Protein AF-A0A2V8ATS9-F1 (afdb_monomer_lite)

pLDDT: mean 71.55, std 18.07, range [47.94, 98.19]

Secondary structure (DSSP, 8-state):
--HHHHHHHHHHHHHHHHHHHHHHHHHHHHHHHS--------S-S-PPBTTBPPTT-TT-PPPTTSTTT--

Radius of gyration: 25.37 Å; chains: 1; bounding box: 56×33×63 Å

Sequence (71 aa):
MSELGLGILVAIVLMVALWVPYLVKEIRRGKATLGPRTPVGTGDAHPGRRGDPAPGQPDAQADPYEPRTMR

Foldseek 3Di:
DDPVVVVVVVVVVVVCVVVVVVVVVVVVVVCVVVDPPPPPDPDDPCQAEDVGGDVPGPCRDHDCPDPVNVD

Structure (mmCIF, N/CA/C/O backbone):
data_AF-A0A2V8ATS9-F1
#
_entry.id   AF-A0A2V8ATS9-F1
#
loop_
_atom_site.group_PDB
_atom_site.id
_atom_site.type_symbol
_atom_site.label_atom_id
_atom_site.label_alt_id
_atom_site.label_comp_id
_atom_site.label_asym_id
_atom_site.label_entity_id
_atom_site.label_seq_id
_atom_site.pdbx_PDB_ins_code
_atom_site.Cartn_x
_atom_site.Cartn_y
_atom_site.Cartn_z
_atom_site.occupancy
_atom_site.B_iso_or_equiv
_atom_site.auth_seq_id
_atom_site.auth_comp_id
_atom_site.auth_asym_id
_atom_site.auth_atom_id
_atom_site.pdbx_PDB_model_num
ATOM 1 N N . MET A 1 1 ? 11.361 0.494 -26.462 1.00 65.44 1 MET A N 1
ATOM 2 C CA . MET A 1 1 ? 11.673 0.524 -25.015 1.00 65.44 1 MET A CA 1
ATOM 3 C C . MET A 1 1 ? 13.184 0.475 -24.888 1.00 65.44 1 MET A C 1
ATOM 5 O O . MET A 1 1 ? 13.768 -0.429 -25.466 1.00 65.44 1 MET A O 1
ATOM 9 N N . SER A 1 2 ? 13.816 1.460 -24.247 1.00 93.00 2 SER A N 1
ATOM 10 C CA . SER A 1 2 ? 15.264 1.427 -23.998 1.00 93.00 2 SER A CA 1
ATOM 11 C C . SER A 1 2 ? 15.594 0.421 -22.890 1.00 93.00 2 SER A C 1
ATOM 13 O O . SER A 1 2 ? 14.757 0.176 -22.021 1.00 93.00 2 SER A O 1
ATOM 15 N N . GLU A 1 3 ? 16.804 -0.140 -22.896 1.00 91.06 3 GLU A N 1
ATOM 16 C CA . GLU A 1 3 ? 17.290 -1.057 -21.847 1.00 91.06 3 GLU A CA 1
ATOM 17 C C . GLU A 1 3 ? 17.202 -0.417 -20.455 1.00 91.06 3 GLU A C 1
ATOM 19 O O . GLU A 1 3 ? 16.741 -1.040 -19.502 1.00 91.06 3 GLU A O 1
ATOM 24 N N . LEU A 1 4 ? 17.528 0.876 -20.368 1.00 93.06 4 LEU A N 1
ATOM 25 C CA . LEU A 1 4 ? 17.361 1.683 -19.161 1.00 93.06 4 LEU A CA 1
ATOM 26 C C . LEU A 1 4 ? 15.886 1.792 -18.743 1.00 93.06 4 LEU A C 1
ATOM 28 O O . LEU A 1 4 ? 15.568 1.638 -17.567 1.00 93.06 4 LEU A O 1
ATOM 32 N N . GLY A 1 5 ? 14.972 2.006 -19.694 1.00 95.88 5 GLY A N 1
ATOM 33 C CA . GLY A 1 5 ? 13.534 2.050 -19.417 1.00 95.88 5 GLY A CA 1
ATOM 34 C C . GLY A 1 5 ? 12.986 0.710 -18.920 1.00 95.88 5 GLY A C 1
ATOM 35 O O . GLY A 1 5 ? 12.174 0.682 -17.997 1.00 95.88 5 GLY A O 1
ATOM 36 N N . LEU A 1 6 ? 13.469 -0.403 -19.480 1.00 96.56 6 LEU A N 1
ATOM 37 C CA . LEU A 1 6 ? 13.107 -1.748 -19.033 1.00 96.56 6 LEU A CA 1
ATOM 38 C C . LEU A 1 6 ? 13.669 -2.040 -17.634 1.00 96.56 6 LEU A C 1
ATOM 40 O O . LEU A 1 6 ? 12.942 -2.552 -16.786 1.00 96.56 6 LEU A O 1
ATOM 44 N N . GLY A 1 7 ? 14.914 -1.642 -17.360 1.00 96.50 7 GLY A N 1
ATOM 45 C CA . GLY A 1 7 ? 15.523 -1.761 -16.035 1.00 96.50 7 GLY A CA 1
ATOM 46 C C . GLY A 1 7 ? 14.763 -0.982 -14.958 1.00 96.50 7 GLY A C 1
ATOM 47 O O . GLY A 1 7 ? 14.461 -1.535 -13.901 1.00 96.50 7 GLY A O 1
ATOM 48 N N . ILE A 1 8 ? 14.377 0.268 -15.243 1.00 97.38 8 ILE A N 1
ATOM 49 C CA . ILE A 1 8 ? 13.572 1.089 -14.323 1.00 97.38 8 ILE A CA 1
ATOM 50 C C . ILE A 1 8 ? 12.207 0.447 -14.071 1.00 97.38 8 ILE A C 1
ATOM 52 O O . ILE A 1 8 ? 11.775 0.356 -12.922 1.00 97.38 8 ILE A O 1
ATOM 56 N N . LEU A 1 9 ? 11.536 -0.026 -15.125 1.00 97.38 9 LEU A N 1
ATOM 57 C CA . LEU A 1 9 ? 10.236 -0.678 -14.993 1.00 97.38 9 LEU A CA 1
ATOM 58 C C . LEU A 1 9 ? 10.324 -1.904 -14.076 1.00 97.38 9 LEU A C 1
ATOM 60 O O . LEU A 1 9 ? 9.531 -2.032 -13.143 1.00 97.38 9 LEU A O 1
ATOM 64 N N . VAL A 1 10 ? 11.309 -2.776 -14.306 1.00 97.38 10 VAL A N 1
ATOM 65 C CA . VAL A 1 10 ? 11.529 -3.973 -13.483 1.00 97.38 10 VAL A CA 1
ATOM 66 C C . VAL A 1 10 ? 11.834 -3.590 -12.034 1.00 97.38 10 VAL A C 1
ATOM 68 O O . VAL A 1 10 ? 11.247 -4.168 -11.120 1.00 97.38 10 VAL A O 1
ATOM 71 N N . ALA A 1 11 ? 12.685 -2.587 -11.805 1.00 97.44 11 ALA A N 1
ATOM 72 C CA . ALA A 1 11 ? 13.016 -2.119 -10.461 1.00 97.44 11 ALA A CA 1
ATOM 73 C C . ALA A 1 11 ? 11.779 -1.613 -9.696 1.00 97.44 11 ALA A C 1
ATOM 75 O O . ALA A 1 11 ? 11.580 -1.987 -8.539 1.00 97.44 11 ALA A O 1
ATOM 76 N N . ILE A 1 12 ? 10.913 -0.823 -10.344 1.00 97.94 12 ILE A N 1
ATOM 77 C CA . ILE A 1 12 ? 9.665 -0.330 -9.738 1.00 97.94 12 ILE A CA 1
ATOM 78 C C . ILE A 1 12 ? 8.725 -1.494 -9.421 1.00 97.94 12 ILE A C 1
ATOM 80 O O . ILE A 1 12 ? 8.184 -1.559 -8.317 1.00 97.94 12 ILE A O 1
ATOM 84 N N . VAL A 1 13 ? 8.544 -2.426 -10.359 1.00 98.19 13 VAL A N 1
ATOM 85 C CA . VAL A 1 13 ? 7.670 -3.590 -10.157 1.00 98.19 13 VAL A CA 1
ATOM 86 C C . VAL A 1 13 ? 8.150 -4.427 -8.974 1.00 98.19 13 VAL A C 1
ATOM 88 O O . VAL A 1 13 ? 7.342 -4.771 -8.114 1.00 98.19 13 VAL A O 1
ATOM 91 N N . LEU A 1 14 ? 9.453 -4.704 -8.881 1.00 97.94 14 LEU A N 1
ATOM 92 C CA . LEU A 1 14 ? 10.030 -5.456 -7.764 1.00 97.94 14 LEU A CA 1
ATOM 93 C C . LEU A 1 14 ? 9.880 -4.712 -6.435 1.00 97.94 14 LEU A C 1
ATOM 95 O O . LEU A 1 14 ? 9.478 -5.313 -5.440 1.00 97.94 14 LEU A O 1
ATOM 99 N N . MET A 1 15 ? 10.143 -3.404 -6.418 1.00 97.25 15 MET A N 1
ATOM 100 C CA . MET A 1 15 ? 9.954 -2.569 -5.232 1.00 97.25 15 MET A CA 1
ATOM 101 C C . MET A 1 15 ? 8.50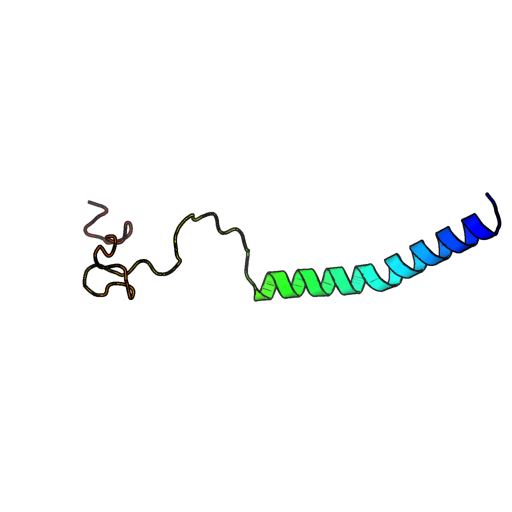7 -2.654 -4.728 1.00 97.25 15 MET A C 1
ATOM 103 O O . MET A 1 15 ? 8.276 -2.955 -3.558 1.00 97.25 15 MET A O 1
ATOM 107 N N . VAL A 1 16 ? 7.531 -2.449 -5.615 1.00 97.56 16 VAL A N 1
ATOM 108 C CA . VAL A 1 16 ? 6.101 -2.501 -5.279 1.00 97.56 16 VAL A CA 1
ATOM 109 C C . VAL A 1 16 ? 5.699 -3.907 -4.831 1.00 97.56 16 VAL A C 1
ATOM 111 O O . VAL A 1 16 ? 5.049 -4.047 -3.796 1.00 97.56 16 VAL A O 1
ATOM 114 N N . ALA A 1 17 ? 6.117 -4.952 -5.548 1.00 97.00 17 ALA A N 1
ATOM 115 C CA . ALA A 1 17 ? 5.776 -6.337 -5.225 1.00 97.00 17 ALA A CA 1
ATOM 116 C C . ALA A 1 17 ? 6.285 -6.764 -3.838 1.00 97.00 17 ALA A C 1
ATOM 118 O O . ALA A 1 17 ? 5.588 -7.485 -3.126 1.00 97.00 17 ALA A O 1
ATOM 119 N N . LEU A 1 18 ? 7.468 -6.291 -3.436 1.00 95.50 18 LEU A N 1
ATOM 120 C CA . LEU A 1 18 ? 8.040 -6.581 -2.121 1.00 95.50 18 LEU A CA 1
ATOM 121 C C . LEU A 1 18 ? 7.405 -5.732 -1.007 1.00 95.50 18 LEU A C 1
ATOM 123 O O . LEU A 1 18 ? 7.153 -6.241 0.085 1.00 95.50 18 LEU A O 1
ATOM 127 N N . TRP A 1 19 ? 7.121 -4.452 -1.264 1.00 94.94 19 TRP A N 1
ATOM 128 C CA . TRP A 1 19 ? 6.677 -3.513 -0.225 1.00 94.94 19 TRP A CA 1
ATOM 129 C C . TRP A 1 19 ? 5.166 -3.520 0.017 1.00 94.94 19 TRP A C 1
ATOM 131 O O . TRP A 1 19 ? 4.726 -3.465 1.167 1.00 94.94 19 TRP A O 1
ATOM 141 N N . VAL A 1 20 ? 4.349 -3.606 -1.036 1.00 95.56 20 VAL A N 1
ATOM 142 C CA . VAL A 1 20 ? 2.881 -3.554 -0.928 1.00 95.56 20 VAL A CA 1
ATOM 143 C C . VAL A 1 20 ? 2.295 -4.586 0.042 1.00 95.56 20 VAL A C 1
ATOM 145 O O . VAL A 1 20 ? 1.479 -4.177 0.869 1.00 95.56 20 VAL A O 1
ATOM 148 N N . PRO A 1 21 ? 2.664 -5.884 0.031 1.00 94.06 21 PRO A N 1
ATOM 149 C CA . PRO A 1 21 ? 2.057 -6.845 0.955 1.00 94.06 21 PRO A CA 1
ATOM 150 C C . PRO A 1 21 ? 2.345 -6.504 2.423 1.00 94.06 21 PRO A C 1
ATOM 152 O O . PRO A 1 21 ? 1.457 -6.632 3.270 1.00 94.06 21 PRO A O 1
ATOM 155 N N . TYR A 1 22 ? 3.553 -6.016 2.722 1.00 91.69 22 TYR A N 1
ATOM 156 C CA . TYR A 1 22 ? 3.928 -5.571 4.062 1.00 91.69 22 TYR A CA 1
ATOM 157 C C . TYR A 1 22 ? 3.116 -4.342 4.487 1.00 91.69 22 TYR A C 1
ATOM 159 O O . TYR A 1 22 ? 2.486 -4.352 5.545 1.00 91.69 22 TYR A O 1
ATOM 167 N N . LEU A 1 23 ? 3.043 -3.323 3.624 1.00 89.25 23 LEU A N 1
ATOM 168 C CA . LEU A 1 23 ? 2.284 -2.099 3.890 1.00 89.25 23 LEU A CA 1
ATOM 169 C C . LEU A 1 23 ? 0.788 -2.378 4.069 1.00 89.25 23 LEU A C 1
ATOM 171 O O . LEU A 1 23 ? 0.162 -1.839 4.979 1.00 89.25 23 LEU A O 1
ATOM 175 N N . VAL A 1 24 ? 0.204 -3.256 3.250 1.00 92.00 24 VAL A N 1
ATOM 176 C CA . VAL A 1 24 ? -1.207 -3.650 3.373 1.00 92.00 24 VAL A CA 1
ATOM 177 C C . VAL A 1 24 ? -1.464 -4.348 4.706 1.00 92.00 24 VAL A C 1
ATOM 179 O O . VAL A 1 24 ? -2.465 -4.049 5.363 1.00 92.00 24 VAL A O 1
ATOM 182 N N . LYS A 1 25 ? -0.578 -5.260 5.125 1.00 87.81 25 LYS A N 1
ATOM 183 C CA . LYS A 1 25 ? -0.691 -5.945 6.419 1.00 87.81 25 LYS A CA 1
ATOM 184 C C . LYS A 1 25 ? -0.621 -4.948 7.575 1.00 87.81 25 LYS A C 1
ATOM 186 O O . LYS A 1 25 ? -1.462 -5.009 8.472 1.00 87.81 25 LYS A O 1
ATOM 191 N N . GLU A 1 26 ? 0.326 -4.019 7.520 1.00 87.25 26 GLU A N 1
ATOM 192 C CA . GLU A 1 26 ? 0.538 -3.035 8.578 1.00 87.25 26 GLU A CA 1
ATOM 193 C C . GLU A 1 26 ? -0.615 -2.031 8.667 1.00 87.25 26 GLU A C 1
ATOM 195 O O . GLU A 1 26 ? -1.158 -1.815 9.745 1.00 87.25 26 GLU A O 1
ATOM 200 N N . ILE A 1 27 ? -1.092 -1.500 7.537 1.00 85.75 27 ILE A N 1
ATOM 201 C CA . ILE A 1 27 ? -2.248 -0.592 7.508 1.00 85.75 27 ILE A CA 1
ATOM 202 C C . ILE A 1 27 ? -3.506 -1.298 8.020 1.00 85.75 27 ILE A C 1
ATOM 204 O O . ILE A 1 27 ? -4.280 -0.706 8.771 1.00 85.75 27 ILE A O 1
ATOM 208 N N . ARG A 1 28 ? -3.738 -2.560 7.636 1.00 79.88 28 ARG A N 1
ATOM 209 C CA . ARG A 1 28 ? -4.885 -3.335 8.139 1.00 79.88 28 ARG A CA 1
ATOM 210 C C . ARG A 1 28 ? -4.798 -3.554 9.644 1.00 79.88 28 ARG A C 1
ATOM 212 O O . ARG A 1 28 ? -5.803 -3.380 10.330 1.00 79.88 28 ARG A O 1
ATOM 219 N N . ARG A 1 29 ? -3.614 -3.896 10.158 1.00 70.62 29 ARG A N 1
ATOM 220 C CA . ARG A 1 29 ? -3.398 -4.077 11.596 1.00 70.62 29 ARG A CA 1
ATOM 221 C C . ARG A 1 29 ? -3.562 -2.759 12.345 1.00 70.62 29 ARG A C 1
ATOM 223 O O . ARG A 1 29 ? -4.332 -2.724 13.291 1.00 70.62 29 ARG A O 1
ATOM 230 N N . GLY A 1 30 ? -2.948 -1.679 11.867 1.00 64.94 30 GLY A N 1
ATOM 231 C CA . GLY A 1 30 ? -3.084 -0.336 12.429 1.00 64.94 30 GLY A CA 1
ATOM 232 C C . GLY A 1 30 ? -4.531 0.157 12.446 1.00 64.94 30 GLY A C 1
ATOM 233 O O . GLY A 1 30 ? -4.970 0.719 13.442 1.00 64.94 30 GLY A O 1
ATOM 234 N N . LYS A 1 31 ? -5.318 -0.115 11.398 1.00 61.03 31 LYS A N 1
ATOM 235 C CA . LYS A 1 31 ? -6.766 0.166 11.383 1.00 61.03 31 LYS A CA 1
ATOM 236 C C . LYS A 1 31 ? -7.549 -0.671 12.400 1.00 61.03 31 LYS A C 1
ATOM 238 O O . LYS A 1 31 ? -8.539 -0.183 12.930 1.00 61.03 31 LYS A O 1
ATOM 243 N N . ALA A 1 32 ? -7.120 -1.900 12.690 1.00 58.72 32 ALA A N 1
ATOM 244 C CA . ALA A 1 32 ? -7.731 -2.721 13.734 1.00 58.72 32 ALA A CA 1
ATOM 245 C C . ALA A 1 32 ? -7.388 -2.208 15.144 1.00 58.72 32 ALA A C 1
ATOM 247 O O . ALA A 1 32 ? -8.270 -2.164 15.996 1.00 58.72 32 ALA A O 1
ATOM 248 N N . THR A 1 33 ? -6.148 -1.765 15.388 1.00 58.88 33 THR A N 1
ATOM 249 C CA . THR A 1 33 ? -5.739 -1.190 16.685 1.00 58.88 33 THR A CA 1
ATOM 250 C C . THR A 1 33 ? -6.294 0.213 16.928 1.00 58.88 33 THR A C 1
ATOM 252 O O . THR A 1 33 ? -6.560 0.570 18.069 1.00 58.88 33 THR A O 1
ATOM 255 N N . LEU A 1 34 ? -6.468 1.017 15.876 1.00 58.66 34 LEU A N 1
ATOM 256 C CA . LEU A 1 34 ? -7.017 2.376 15.963 1.00 58.66 34 LEU A CA 1
ATOM 257 C C . LEU A 1 34 ? -8.555 2.412 15.969 1.00 58.66 34 LEU A C 1
ATOM 259 O O . LEU A 1 34 ? -9.129 3.490 16.125 1.00 58.66 34 LEU A O 1
ATOM 263 N N . GLY A 1 35 ? -9.212 1.261 15.786 1.00 53.06 35 GLY A N 1
ATOM 264 C CA . GLY A 1 35 ? -10.650 1.170 15.546 1.00 53.06 35 GLY A CA 1
ATOM 265 C C . GLY A 1 35 ? -11.075 1.829 14.221 1.00 53.06 35 GLY A C 1
ATOM 266 O O . GLY A 1 35 ? -10.269 2.470 13.536 1.00 53.06 35 GLY A O 1
ATOM 267 N N . PRO A 1 36 ? -12.350 1.691 13.815 1.00 54.38 36 PRO A N 1
ATOM 268 C CA . PRO A 1 36 ? -12.903 2.419 12.680 1.00 54.38 36 PRO A CA 1
ATOM 269 C C . PRO A 1 36 ? -12.804 3.930 12.936 1.00 54.38 36 PRO A C 1
ATOM 271 O O . PRO A 1 36 ? -13.655 4.528 13.586 1.00 54.38 36 PRO A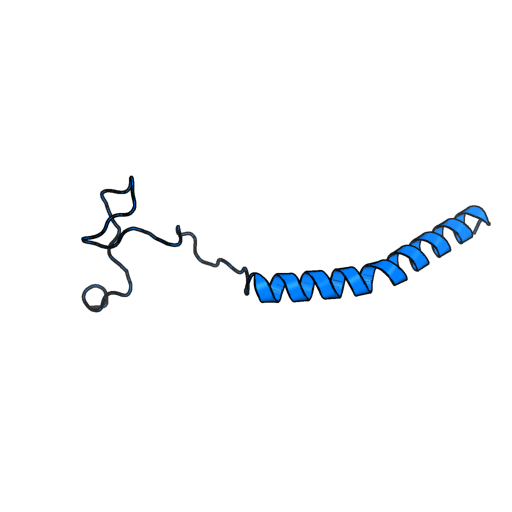 O 1
ATOM 274 N N . ARG A 1 37 ? -11.751 4.579 12.428 1.00 57.56 37 ARG A N 1
ATOM 275 C CA . ARG A 1 37 ? -11.627 6.044 12.417 1.00 57.56 37 ARG A CA 1
ATOM 276 C C . ARG A 1 37 ? -12.522 6.658 11.343 1.00 57.56 37 ARG A C 1
ATOM 278 O O . ARG A 1 37 ? -12.055 7.314 10.418 1.00 57.56 37 ARG A O 1
ATOM 285 N N . THR A 1 38 ? -13.822 6.476 11.501 1.00 48.69 38 THR A N 1
ATOM 286 C CA . THR A 1 38 ? -14.792 7.494 11.113 1.00 48.69 38 THR A CA 1
ATOM 287 C C . THR A 1 38 ? -15.193 8.230 12.388 1.00 48.69 38 THR A C 1
ATOM 289 O O . THR A 1 38 ? -16.139 7.800 13.048 1.00 48.69 38 THR A O 1
ATOM 292 N N . PRO A 1 39 ? -14.508 9.318 12.788 1.00 53.72 39 PRO A N 1
ATOM 293 C CA . PRO A 1 39 ? -15.144 10.267 13.680 1.00 53.72 39 PRO A CA 1
ATOM 294 C C . PRO A 1 39 ? -16.221 10.969 12.845 1.00 53.72 39 PRO A C 1
ATOM 296 O O . PRO A 1 39 ? -15.938 11.899 12.100 1.00 53.72 39 PRO A O 1
ATOM 299 N N . VAL A 1 40 ? -17.458 10.475 12.911 1.00 49.84 40 VAL A N 1
ATOM 300 C CA . VAL A 1 40 ? -18.636 11.173 12.357 1.00 49.84 40 VAL A CA 1
ATOM 301 C C . VAL A 1 40 ? -19.191 12.186 13.374 1.00 49.84 40 VAL A C 1
ATOM 303 O O . VAL A 1 40 ? -20.281 12.715 13.206 1.00 49.84 40 VAL A O 1
ATOM 306 N N . GLY A 1 41 ? -18.451 12.462 14.450 1.00 47.94 41 GLY A N 1
ATOM 307 C CA . GLY A 1 41 ? -18.834 13.399 15.496 1.00 47.94 41 GLY A CA 1
ATOM 308 C C . GLY A 1 41 ? -17.848 14.553 15.577 1.00 47.94 41 GLY A C 1
ATOM 309 O O . GLY A 1 41 ? -16.738 14.392 16.073 1.00 47.94 41 GLY A O 1
ATOM 310 N N . THR A 1 42 ? -18.274 15.720 15.106 1.00 52.59 42 THR A N 1
ATOM 311 C CA . THR A 1 42 ? -17.759 17.012 15.556 1.00 52.59 42 THR A CA 1
ATOM 312 C C . THR A 1 42 ? -18.081 17.136 17.041 1.00 52.59 42 THR A C 1
ATOM 314 O O . THR A 1 42 ? -19.218 17.412 17.408 1.00 52.59 42 THR A O 1
ATOM 317 N N . GLY A 1 43 ? -17.113 16.870 17.904 1.00 52.72 43 GLY A N 1
ATOM 318 C CA . GLY A 1 43 ? -17.300 16.994 19.339 1.00 52.72 43 GLY A CA 1
ATOM 319 C C . GLY A 1 43 ? -16.138 16.349 20.057 1.00 52.72 43 GLY A C 1
ATOM 320 O O . GLY A 1 43 ? -15.842 15.178 19.839 1.00 52.72 43 GLY A O 1
ATOM 321 N N . ASP A 1 44 ? -15.456 17.143 20.866 1.00 52.22 44 ASP A N 1
ATOM 322 C CA . ASP A 1 44 ? -14.507 16.673 21.863 1.00 52.22 44 ASP A CA 1
ATOM 323 C C . ASP A 1 44 ? -15.060 15.420 22.569 1.00 52.22 44 ASP A C 1
ATOM 325 O O . ASP A 1 44 ? -16.244 15.372 22.895 1.00 52.22 44 ASP A O 1
ATOM 329 N N . ALA A 1 45 ? -14.251 14.375 22.757 1.00 54.31 45 ALA A N 1
ATOM 330 C CA . ALA A 1 45 ? -14.746 13.071 23.219 1.00 54.31 45 ALA A CA 1
ATOM 331 C C . ALA A 1 45 ? -15.134 13.052 24.711 1.00 54.31 45 ALA A C 1
ATOM 333 O O . ALA A 1 45 ? -15.621 12.035 25.198 1.00 54.31 45 ALA A O 1
ATOM 334 N N . HIS A 1 46 ? -14.891 14.147 25.433 1.00 52.44 46 HIS A N 1
ATOM 335 C CA . HIS A 1 46 ? -15.230 14.309 26.846 1.00 52.44 46 HIS A CA 1
ATOM 336 C C . HIS A 1 46 ? -15.719 15.741 27.115 1.00 52.44 46 HIS A C 1
ATOM 338 O O . HIS A 1 46 ? -15.036 16.495 27.814 1.00 52.44 46 HIS A O 1
ATOM 344 N N . PRO A 1 47 ? -16.883 16.158 26.581 1.00 58.78 47 PRO A N 1
ATOM 345 C CA . PRO A 1 47 ? -17.520 17.349 27.112 1.00 58.78 47 PRO A CA 1
ATOM 346 C C . PRO A 1 47 ? -17.859 17.038 28.573 1.00 58.78 47 PRO A C 1
ATOM 348 O O . PRO A 1 47 ? -18.405 15.974 28.875 1.00 58.78 47 PRO A O 1
ATOM 351 N N . GLY A 1 48 ? -17.465 17.922 29.488 1.00 56.56 48 GLY A N 1
ATOM 352 C CA . GLY A 1 48 ? -17.772 17.758 30.907 1.00 56.56 48 GLY A CA 1
ATOM 353 C C . GLY A 1 48 ? -19.248 17.445 31.124 1.00 56.56 48 GLY A C 1
ATOM 354 O O . GLY A 1 48 ? -20.105 17.962 30.405 1.00 56.56 48 GLY A O 1
ATOM 355 N N . ARG A 1 49 ? -19.562 16.615 32.118 1.00 57.78 49 ARG A N 1
ATOM 356 C CA . ARG A 1 49 ? -20.951 16.308 32.468 1.00 57.78 49 ARG A CA 1
ATOM 357 C C . ARG A 1 49 ? -21.503 17.413 33.362 1.00 57.78 49 ARG A C 1
ATOM 359 O O . ARG A 1 49 ? -20.775 18.046 34.124 1.00 57.78 49 ARG A O 1
ATOM 366 N N . ARG 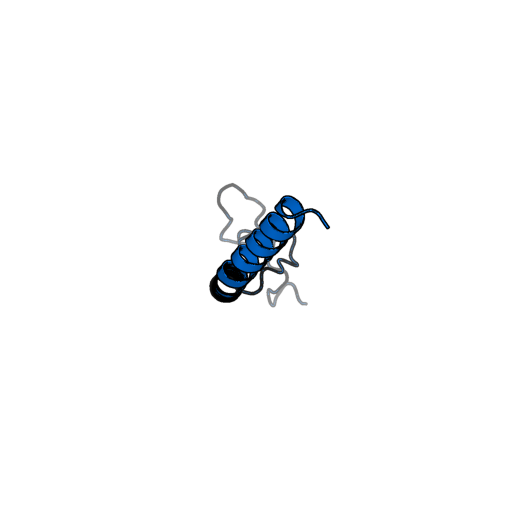A 1 50 ? -22.820 17.622 33.345 1.00 56.66 50 ARG A N 1
ATOM 367 C CA . ARG A 1 50 ? -23.489 18.475 34.335 1.00 56.66 50 ARG A CA 1
ATOM 368 C C . ARG A 1 50 ? -23.198 17.952 35.753 1.00 56.66 50 ARG A C 1
ATOM 370 O O . ARG A 1 50 ? -23.735 16.924 36.152 1.00 56.66 50 ARG A O 1
ATOM 377 N N . GLY A 1 51 ? -22.355 18.670 36.497 1.00 62.09 51 GLY A N 1
ATOM 378 C CA . GLY A 1 51 ? -21.870 18.283 37.831 1.00 62.09 51 GLY A CA 1
ATOM 379 C C . GLY A 1 51 ? -20.415 17.793 37.880 1.00 62.09 51 GLY A C 1
ATOM 380 O O . GLY A 1 51 ? -19.878 17.687 38.977 1.00 62.09 51 GLY A O 1
ATOM 381 N N . ASP A 1 52 ? -19.781 17.557 36.727 1.00 62.28 52 ASP A N 1
ATOM 382 C CA . ASP A 1 52 ? -18.359 17.207 36.579 1.00 62.28 52 ASP A CA 1
ATOM 383 C C . ASP A 1 52 ? -17.786 17.831 35.281 1.00 62.28 52 ASP A C 1
ATOM 385 O O . ASP A 1 52 ? -17.701 17.167 34.240 1.00 62.28 52 ASP A O 1
ATOM 389 N N . PRO A 1 53 ? -17.511 19.153 35.284 1.00 61.34 53 PRO A N 1
ATOM 390 C CA . PRO A 1 53 ? -17.068 19.879 34.099 1.00 61.34 53 PRO A CA 1
ATOM 391 C C . PRO A 1 53 ? -15.652 19.484 33.665 1.00 61.34 53 PRO A C 1
ATOM 393 O O . PRO A 1 53 ? -14.766 19.291 34.496 1.00 61.34 53 PRO A O 1
ATOM 396 N N . ALA A 1 54 ? -15.405 19.450 32.353 1.00 62.03 54 ALA A N 1
ATOM 397 C CA . ALA A 1 54 ? -14.060 19.267 31.829 1.00 62.03 54 ALA A CA 1
ATOM 398 C C . ALA A 1 54 ? -13.195 20.481 32.228 1.00 62.03 54 ALA A C 1
ATOM 400 O O . ALA A 1 54 ? -13.695 21.614 32.232 1.00 62.03 54 ALA A O 1
ATOM 401 N N . PRO A 1 55 ? -11.906 20.290 32.564 1.00 55.59 55 PRO A N 1
ATOM 402 C CA . PRO A 1 55 ? -11.033 21.391 32.958 1.00 55.59 55 PRO A CA 1
ATOM 403 C C . PRO A 1 55 ? -11.032 22.520 31.914 1.00 55.59 55 PRO A C 1
ATOM 405 O O . PRO A 1 55 ? -10.677 22.306 30.759 1.00 55.59 55 PRO A O 1
ATOM 408 N N . GLY A 1 56 ? -11.441 23.727 32.317 1.00 61.59 56 GLY A N 1
ATOM 409 C CA . GLY A 1 56 ? -11.526 24.898 31.431 1.00 61.59 56 GLY A CA 1
ATOM 410 C C . GLY A 1 56 ? -12.856 25.081 30.685 1.00 61.59 56 GLY A C 1
ATOM 411 O O . GLY A 1 56 ? -12.988 26.051 29.944 1.00 61.59 56 GLY A O 1
ATOM 412 N N . GLN A 1 57 ? -13.849 24.212 30.898 1.00 61.38 57 GLN A N 1
ATOM 413 C CA . GLN A 1 57 ? -15.193 24.333 30.322 1.00 61.38 57 GLN A CA 1
ATOM 414 C C . GLN A 1 57 ? -16.259 24.403 31.431 1.00 61.38 57 GLN A C 1
ATOM 416 O O . GLN A 1 57 ? -16.797 23.370 31.827 1.00 61.38 57 GLN A O 1
ATOM 421 N N . PRO A 1 58 ? -16.574 25.605 31.957 1.00 55.19 58 PRO A N 1
ATOM 422 C CA . PRO A 1 58 ? -17.547 25.771 33.043 1.00 55.19 58 PRO A CA 1
ATOM 423 C C . PRO A 1 58 ? -18.989 25.440 32.623 1.00 55.19 58 PRO A C 1
ATOM 425 O O . PRO A 1 58 ? -19.789 25.029 33.461 1.00 55.19 58 PRO A O 1
ATOM 428 N N . ASP A 1 59 ? -19.299 25.542 31.329 1.00 57.41 59 ASP A N 1
ATOM 429 C CA . ASP A 1 59 ? -20.645 25.362 30.769 1.00 57.41 59 ASP A CA 1
ATOM 430 C C . ASP A 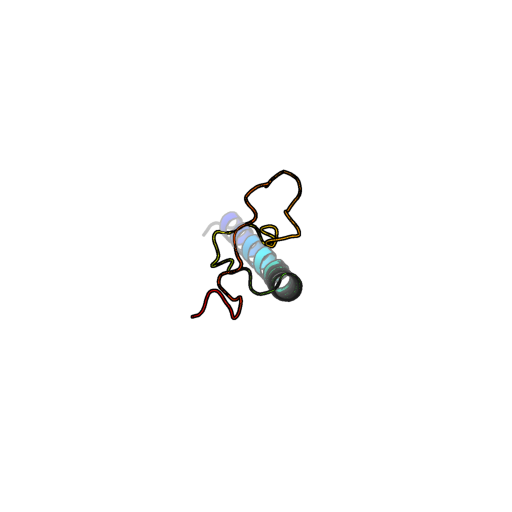1 59 ? -20.905 23.920 30.301 1.00 57.41 59 ASP A C 1
ATOM 432 O O . ASP A 1 59 ? -21.547 23.710 29.273 1.00 57.41 59 ASP A O 1
ATOM 436 N N . ALA A 1 60 ? -20.369 22.935 31.035 1.00 60.38 60 ALA A N 1
ATOM 437 C CA . ALA A 1 60 ? -20.505 21.496 30.790 1.00 60.38 60 ALA A CA 1
ATOM 438 C C . ALA A 1 60 ? -21.854 21.138 30.141 1.00 60.38 60 ALA A C 1
ATOM 440 O O . ALA A 1 60 ? -22.915 21.223 30.773 1.00 60.38 60 ALA A O 1
ATOM 441 N N . GLN A 1 61 ? -21.806 20.800 28.850 1.00 61.28 61 GLN A N 1
ATOM 442 C CA . GLN A 1 61 ? -23.001 20.603 28.045 1.00 61.28 61 GLN A CA 1
ATOM 443 C C . GLN A 1 61 ? -23.781 19.404 28.590 1.00 61.28 61 GLN A C 1
ATOM 445 O O . GLN A 1 61 ? -23.218 18.344 28.856 1.00 61.28 61 GLN A O 1
ATOM 450 N N . ALA A 1 62 ? -25.090 19.578 28.795 1.00 56.88 62 ALA A N 1
ATOM 451 C CA . ALA A 1 62 ? -25.942 18.481 29.235 1.00 56.88 62 ALA A CA 1
ATOM 452 C C . ALA A 1 62 ? -25.862 17.330 28.221 1.00 56.88 62 ALA A C 1
ATOM 454 O O . ALA A 1 62 ? -25.984 17.562 27.017 1.00 56.88 62 ALA A O 1
ATOM 455 N N . ASP A 1 63 ? -25.660 16.108 28.717 1.00 60.03 63 ASP A N 1
ATOM 456 C CA . ASP A 1 63 ? -25.590 14.912 27.882 1.00 60.03 63 ASP A CA 1
ATOM 457 C C . ASP A 1 63 ? -26.917 14.746 27.105 1.00 60.03 63 ASP A C 1
ATOM 459 O O . ASP A 1 63 ? -27.985 14.622 27.725 1.00 60.03 63 ASP A O 1
ATOM 463 N N . PRO A 1 64 ? -26.896 14.751 25.756 1.00 58.03 64 PRO A N 1
ATOM 464 C CA . PRO A 1 64 ? -28.091 14.545 24.939 1.00 58.03 64 PRO A CA 1
ATOM 465 C C . PRO A 1 64 ? -28.754 13.183 25.173 1.00 58.03 64 PRO A C 1
ATOM 467 O O . PRO A 1 64 ? -29.928 13.015 24.847 1.00 58.03 64 PRO A O 1
ATOM 470 N N . TYR A 1 65 ? -28.012 12.219 25.725 1.00 59.34 65 TYR A N 1
ATOM 471 C CA . TYR A 1 65 ? -28.483 10.864 25.975 1.00 59.34 65 TYR A CA 1
ATOM 472 C C . TYR A 1 65 ? -28.949 10.626 27.418 1.00 59.34 65 TYR A C 1
ATOM 474 O O . TYR A 1 65 ? -29.309 9.500 27.769 1.00 59.34 65 TYR A O 1
ATOM 482 N N . GLU A 1 66 ? -28.982 11.659 28.269 1.00 61.69 66 GLU A N 1
ATOM 483 C CA . GLU A 1 66 ? -29.540 11.516 29.610 1.00 61.69 66 GLU A CA 1
ATOM 484 C C . GLU A 1 66 ? -31.058 11.218 29.566 1.00 61.69 66 GLU A C 1
ATOM 486 O O . GLU A 1 66 ? -31.816 11.844 28.820 1.00 61.69 66 GLU A O 1
ATOM 491 N N . PRO A 1 67 ? -31.576 10.327 30.435 1.00 57.94 67 PRO A N 1
ATOM 492 C CA . PRO A 1 67 ? -33.008 9.998 30.467 1.00 57.94 67 PRO A CA 1
ATOM 493 C C . PRO A 1 67 ? -33.932 11.200 30.736 1.00 57.94 67 PRO A C 1
ATOM 495 O O . PRO A 1 67 ? -35.135 11.128 30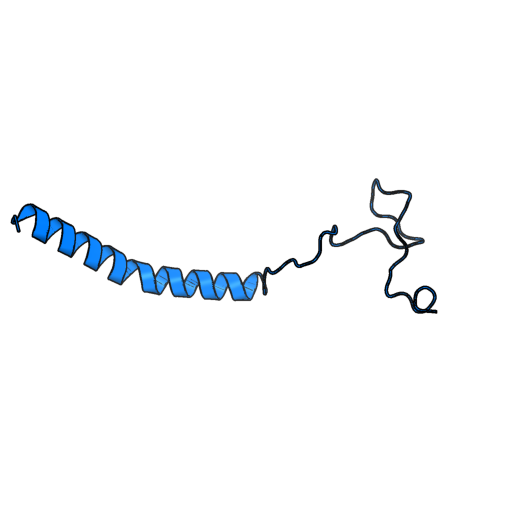.492 1.00 57.94 67 PRO A O 1
ATOM 498 N N . ARG A 1 68 ? -33.388 12.297 31.284 1.00 58.50 68 ARG A N 1
ATOM 499 C CA . ARG A 1 68 ? -34.109 13.549 31.558 1.00 58.50 68 ARG A CA 1
ATOM 500 C C . ARG A 1 68 ? -34.156 14.487 30.343 1.00 58.50 68 ARG A C 1
ATOM 502 O O . ARG A 1 68 ? -35.090 15.275 30.266 1.00 58.50 68 ARG A O 1
ATOM 509 N N . THR A 1 69 ? -33.178 14.426 29.439 1.00 59.25 69 THR A N 1
ATOM 510 C CA . THR A 1 69 ? -33.111 15.243 28.212 1.00 59.25 69 THR A CA 1
ATOM 511 C C . THR A 1 69 ? -33.860 14.605 27.041 1.00 59.25 69 THR A C 1
ATOM 513 O O . THR A 1 69 ? -34.320 15.328 26.166 1.00 59.25 69 THR A O 1
ATOM 516 N N . MET A 1 70 ? -34.059 13.282 27.051 1.00 59.41 70 MET A N 1
ATOM 517 C CA . MET A 1 70 ? -34.868 12.548 26.060 1.00 59.41 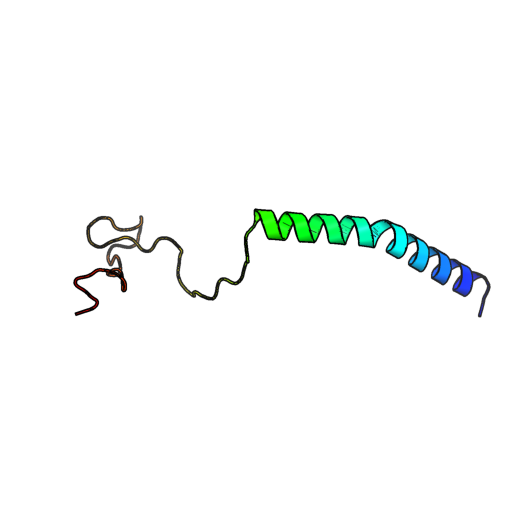70 MET A CA 1
ATOM 518 C C . MET A 1 70 ? -36.399 12.625 26.277 1.00 59.41 70 MET A C 1
ATOM 520 O O . MET A 1 70 ? -37.137 11.864 25.649 1.00 59.41 70 MET A O 1
ATOM 524 N N . ARG A 1 71 ? -36.884 13.479 27.188 1.00 55.56 71 ARG A N 1
ATOM 525 C CA . ARG A 1 71 ? -38.314 13.634 27.507 1.00 55.56 71 ARG A CA 1
ATOM 526 C C . ARG A 1 71 ? -38.938 14.856 26.856 1.00 55.56 71 ARG A C 1
ATOM 528 O O . ARG A 1 71 ? -38.288 15.920 26.875 1.00 55.56 71 ARG A O 1
#